Protein AF-A0A3S8SAE7-F1 (afdb_monomer_lite)

pLDDT: mean 83.0, std 12.28, range [45.12, 95.44]

Radius of gyration: 13.62 Å; chains: 1; bounding box: 29×27×25 Å

Sequence (53 aa):
MEFHNSKYKRLGTDARYLYMIFTLKITKSPNNGWVDSDGNMYIIYPDKDLMDV

Secondary structure (DSSP, 8-state):
-----GGGTT--HHHHHHHHHHHHHHTTTGGGT-B-TTS-B-----THHHH--

Structure (mmCIF, N/CA/C/O backbone):
data_AF-A0A3S8SAE7-F1
#
_entry.id   AF-A0A3S8SAE7-F1
#
loop_
_atom_site.group_PDB
_atom_site.id
_atom_site.type_symbol
_atom_site.label_atom_id
_atom_site.label_alt_id
_atom_site.label_comp_id
_atom_site.label_asym_id
_atom_site.label_entity_id
_atom_site.label_seq_id
_atom_site.pdbx_PDB_ins_code
_atom_site.Cartn_x
_atom_site.Cartn_y
_atom_site.Cartn_z
_atom_site.occupancy
_atom_site.B_iso_or_equiv
_atom_site.auth_seq_id
_atom_site.auth_comp_id
_atom_site.auth_asym_id
_atom_site.auth_atom_id
_atom_site.pdbx_PDB_model_num
ATOM 1 N N . MET A 1 1 ? 18.953 3.649 -0.715 1.00 51.06 1 MET A N 1
ATOM 2 C CA . MET A 1 1 ? 18.314 2.379 -0.312 1.00 51.06 1 MET A CA 1
ATOM 3 C C . MET A 1 1 ? 18.333 1.477 -1.535 1.00 51.06 1 MET A C 1
ATOM 5 O O . MET A 1 1 ? 17.565 1.697 -2.463 1.00 51.06 1 MET A O 1
ATOM 9 N N . GLU A 1 2 ? 19.302 0.573 -1.624 1.00 54.12 2 GLU A N 1
ATOM 10 C CA . GLU A 1 2 ? 19.441 -0.301 -2.791 1.00 54.12 2 GLU A CA 1
ATOM 11 C C 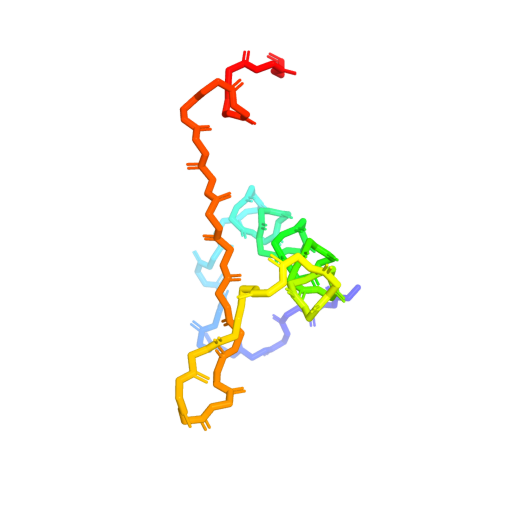. GLU A 1 2 ? 18.601 -1.568 -2.588 1.00 54.12 2 GLU A C 1
ATOM 13 O O . GLU A 1 2 ? 18.728 -2.273 -1.586 1.00 54.12 2 GLU A O 1
ATOM 18 N N . PHE A 1 3 ? 17.696 -1.855 -3.528 1.00 63.06 3 PHE A N 1
ATOM 19 C CA . PHE A 1 3 ? 16.922 -3.097 -3.512 1.00 63.06 3 PHE A CA 1
ATOM 20 C C . PHE A 1 3 ? 17.815 -4.233 -4.021 1.00 63.06 3 PHE A C 1
ATOM 22 O O . PHE A 1 3 ? 17.807 -4.560 -5.207 1.00 63.06 3 PHE A O 1
ATOM 29 N N . HIS A 1 4 ? 18.603 -4.815 -3.120 1.00 72.31 4 HIS A N 1
ATOM 30 C CA . HIS A 1 4 ? 19.520 -5.917 -3.430 1.00 72.31 4 HIS A CA 1
ATOM 31 C C . HIS A 1 4 ? 18.829 -7.281 -3.550 1.00 72.31 4 HIS A C 1
ATOM 33 O O . HIS A 1 4 ? 19.428 -8.244 -4.025 1.00 72.31 4 HIS A O 1
ATOM 39 N N . ASN A 1 5 ? 17.568 -7.389 -3.126 1.00 83.25 5 ASN A N 1
ATOM 40 C CA . ASN A 1 5 ? 16.830 -8.642 -3.213 1.00 83.25 5 ASN A CA 1
ATOM 41 C C . ASN A 1 5 ? 16.476 -8.948 -4.679 1.00 83.25 5 ASN A C 1
ATOM 43 O O . ASN A 1 5 ? 15.791 -8.166 -5.347 1.00 83.25 5 ASN A O 1
ATOM 47 N N . SER A 1 6 ? 16.913 -10.114 -5.162 1.00 84.00 6 SER A N 1
ATOM 48 C CA . SER A 1 6 ? 16.705 -10.579 -6.538 1.00 84.00 6 SER A CA 1
ATOM 49 C C . SER A 1 6 ? 15.230 -10.605 -6.949 1.00 84.00 6 SER A C 1
ATOM 51 O O . SER A 1 6 ? 14.924 -10.341 -8.113 1.00 84.00 6 SER A O 1
ATOM 53 N N . LYS A 1 7 ? 14.313 -10.809 -5.992 1.00 85.81 7 LYS A N 1
ATOM 54 C CA . LYS A 1 7 ? 12.857 -10.756 -6.193 1.00 85.81 7 LYS A CA 1
ATOM 55 C C . LYS A 1 7 ? 12.381 -9.423 -6.780 1.00 85.81 7 LYS A C 1
ATOM 57 O O . LYS A 1 7 ? 11.442 -9.406 -7.567 1.00 85.81 7 LYS A O 1
ATOM 62 N N . TYR A 1 8 ? 13.037 -8.313 -6.436 1.00 84.94 8 TYR A N 1
ATOM 63 C CA . TYR A 1 8 ? 12.634 -6.960 -6.841 1.00 84.94 8 TYR A CA 1
ATOM 64 C C . TYR A 1 8 ? 13.538 -6.361 -7.926 1.00 84.94 8 TYR A C 1
ATOM 66 O O . TYR A 1 8 ? 13.399 -5.191 -8.277 1.00 84.94 8 TYR A O 1
ATOM 74 N N . LYS A 1 9 ? 14.446 -7.156 -8.511 1.00 82.38 9 LYS A N 1
ATOM 75 C CA . LYS A 1 9 ? 15.398 -6.685 -9.533 1.00 82.38 9 LYS A CA 1
ATOM 76 C C . LYS A 1 9 ? 14.701 -6.091 -10.762 1.00 82.38 9 LYS A C 1
ATOM 78 O O . LYS A 1 9 ? 15.210 -5.142 -11.346 1.00 82.38 9 LYS A O 1
ATOM 83 N N . ARG A 1 10 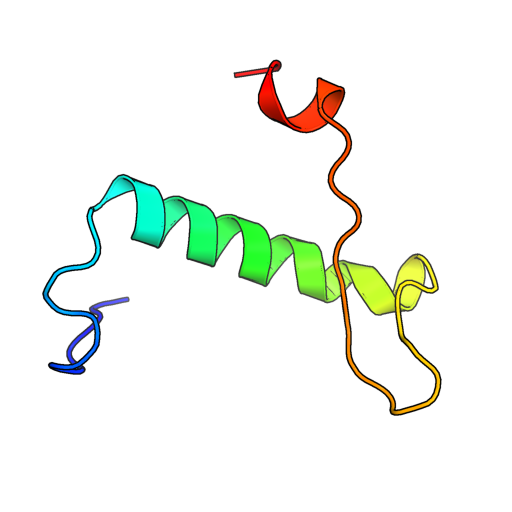? 13.529 -6.625 -11.120 1.00 86.38 10 ARG A N 1
ATOM 84 C CA . ARG A 1 10 ? 12.702 -6.174 -12.253 1.00 86.38 10 ARG A CA 1
ATOM 85 C C . ARG A 1 10 ? 11.766 -5.005 -11.929 1.00 86.38 10 ARG A C 1
ATOM 87 O O . ARG A 1 10 ? 11.048 -4.562 -12.817 1.00 86.38 10 ARG A O 1
ATOM 94 N N . LEU A 1 11 ? 11.750 -4.510 -10.689 1.00 87.50 11 LEU A N 1
ATOM 95 C CA . LEU A 1 11 ? 10.923 -3.361 -10.338 1.00 87.50 11 LEU A CA 1
ATOM 96 C C . LEU A 1 11 ? 11.496 -2.109 -11.013 1.00 87.50 11 LEU A C 1
ATOM 98 O O . LEU A 1 11 ? 12.652 -1.754 -10.753 1.00 87.50 11 LEU A O 1
ATOM 102 N N . GLY A 1 12 ? 10.693 -1.474 -11.869 1.00 88.88 12 GLY A N 1
ATOM 103 C CA . GLY A 1 12 ? 11.043 -0.213 -12.518 1.00 88.88 12 GLY A CA 1
ATOM 104 C C . GLY A 1 12 ? 11.299 0.894 -11.497 1.00 88.88 12 GLY A C 1
ATOM 105 O O . GLY A 1 12 ? 10.812 0.838 -10.367 1.00 88.88 12 GLY A O 1
ATOM 106 N N . THR A 1 13 ? 12.083 1.892 -11.890 1.00 87.94 13 THR A N 1
ATOM 107 C CA . THR A 1 13 ? 12.479 3.000 -11.013 1.00 87.94 13 THR A CA 1
ATOM 108 C C . THR A 1 13 ? 11.267 3.729 -10.423 1.00 87.94 13 THR A C 1
ATOM 110 O O . THR A 1 13 ? 11.207 3.911 -9.209 1.00 87.94 13 THR A O 1
ATOM 113 N N . ASP A 1 14 ? 10.248 4.019 -11.231 1.00 88.75 14 ASP A N 1
ATOM 114 C CA . ASP A 1 14 ? 9.029 4.701 -10.773 1.00 88.75 14 ASP A CA 1
ATOM 115 C C . ASP A 1 14 ? 8.247 3.871 -9.754 1.00 88.75 14 ASP A C 1
ATOM 117 O O . ASP A 1 14 ? 7.796 4.386 -8.736 1.00 88.75 14 ASP A O 1
ATOM 121 N N . ALA A 1 15 ? 8.165 2.555 -9.957 1.00 89.69 15 ALA A N 1
ATOM 122 C CA . ALA A 1 15 ? 7.527 1.651 -9.005 1.00 89.69 15 ALA A CA 1
ATOM 123 C C . ALA A 1 15 ? 8.288 1.584 -7.666 1.00 89.69 15 ALA A C 1
ATOM 125 O O . ALA A 1 15 ? 7.668 1.434 -6.613 1.00 89.69 15 ALA A O 1
ATOM 126 N N . ARG A 1 16 ? 9.622 1.747 -7.672 1.00 88.50 16 ARG A N 1
ATOM 127 C CA . ARG A 1 16 ? 10.422 1.863 -6.436 1.00 88.50 16 ARG A CA 1
ATOM 128 C C . ARG A 1 16 ? 10.121 3.167 -5.704 1.00 88.50 16 ARG A C 1
ATOM 130 O O . ARG A 1 16 ? 9.952 3.146 -4.485 1.00 88.50 16 ARG A O 1
ATOM 137 N N . TYR A 1 17 ? 10.035 4.279 -6.432 1.00 89.25 17 TYR A N 1
ATOM 138 C CA . TYR A 1 17 ? 9.658 5.569 -5.854 1.00 89.25 17 TYR A CA 1
ATOM 139 C C . TYR A 1 17 ? 8.232 5.545 -5.304 1.00 89.25 17 TYR A C 1
ATOM 141 O O . TYR A 1 17 ? 8.016 5.960 -4.168 1.00 89.25 17 TYR A O 1
ATOM 149 N N . LEU A 1 18 ? 7.282 4.972 -6.043 1.00 88.19 18 LEU A N 1
ATOM 150 C CA . LEU A 1 18 ? 5.899 4.823 -5.602 1.00 88.19 18 LEU A CA 1
ATOM 151 C C . LEU A 1 18 ? 5.800 3.977 -4.327 1.00 88.19 18 LEU A C 1
ATOM 153 O O . LEU A 1 18 ? 5.132 4.376 -3.376 1.00 88.19 18 LEU A O 1
ATOM 157 N N . TYR A 1 19 ? 6.529 2.858 -4.258 1.00 89.44 19 TYR A N 1
ATOM 158 C CA . TYR A 1 19 ? 6.612 2.048 -3.041 1.00 89.44 19 TYR A CA 1
ATOM 159 C C . TYR A 1 19 ? 7.149 2.852 -1.849 1.00 89.44 19 TYR A C 1
ATOM 161 O O . TYR A 1 19 ? 6.618 2.754 -0.741 1.00 89.44 19 TYR A O 1
ATOM 169 N N . MET A 1 20 ? 8.174 3.681 -2.062 1.00 88.38 20 MET A N 1
ATOM 170 C CA . MET A 1 20 ? 8.728 4.540 -1.013 1.00 88.38 20 MET A CA 1
ATOM 171 C C . MET A 1 20 ? 7.713 5.594 -0.543 1.00 88.38 20 MET A C 1
ATOM 173 O O . MET A 1 20 ? 7.549 5.789 0.661 1.00 88.38 20 MET A O 1
ATOM 177 N N . ILE A 1 21 ?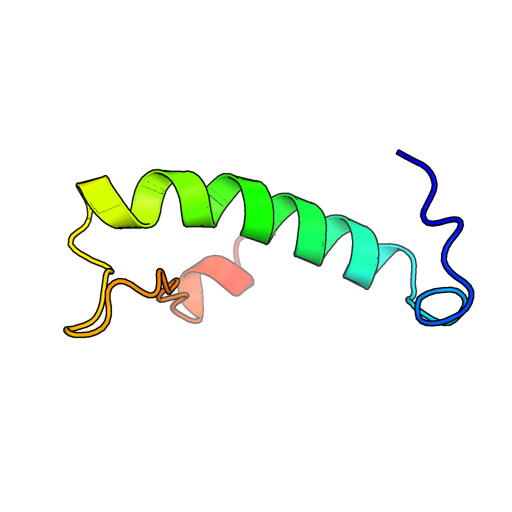 6.978 6.216 -1.468 1.00 88.62 21 ILE A N 1
ATOM 178 C CA . ILE A 1 21 ? 5.909 7.177 -1.157 1.00 88.62 21 ILE A CA 1
ATOM 179 C C . ILE A 1 21 ? 4.794 6.501 -0.350 1.00 88.62 21 ILE A C 1
ATOM 181 O O . ILE A 1 21 ? 4.366 7.030 0.677 1.00 88.62 21 ILE A O 1
ATOM 185 N N . PHE A 1 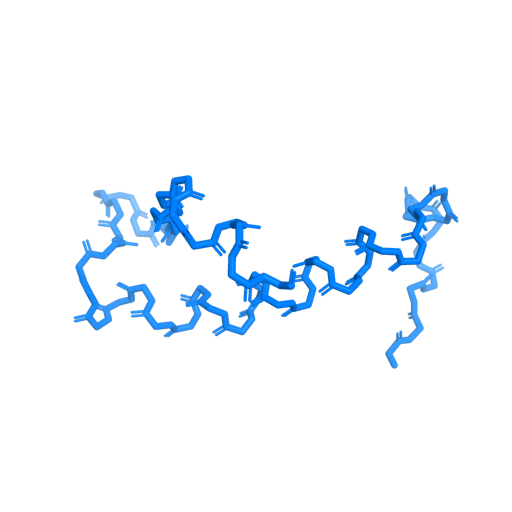22 ? 4.349 5.313 -0.765 1.00 89.81 22 PHE A N 1
ATOM 186 C CA . PHE A 1 22 ? 3.333 4.551 -0.037 1.00 89.81 22 PHE A CA 1
ATOM 187 C C . PHE A 1 22 ? 3.818 4.114 1.344 1.00 89.81 22 PHE A C 1
ATOM 189 O O . PHE A 1 22 ? 3.066 4.231 2.307 1.00 89.81 22 PHE A O 1
ATOM 196 N N . THR A 1 23 ? 5.084 3.716 1.476 1.00 90.44 23 THR A N 1
ATOM 197 C CA . THR A 1 23 ? 5.685 3.386 2.777 1.00 90.44 23 THR A CA 1
ATOM 198 C C . THR A 1 23 ? 5.673 4.588 3.721 1.00 90.44 23 THR A C 1
ATOM 200 O O . THR A 1 23 ? 5.411 4.434 4.905 1.00 90.44 23 THR A O 1
ATOM 203 N N . LEU A 1 24 ? 5.902 5.805 3.224 1.00 89.38 24 LEU A N 1
ATOM 204 C CA . LEU A 1 24 ? 5.788 7.009 4.051 1.00 89.38 24 LEU A CA 1
ATOM 205 C C . LEU A 1 24 ? 4.333 7.304 4.420 1.00 89.38 24 LEU A C 1
ATOM 207 O O . LEU A 1 24 ? 4.042 7.655 5.563 1.00 89.38 24 LEU A O 1
ATOM 211 N N . LYS A 1 25 ? 3.404 7.148 3.476 1.00 87.69 25 LYS A N 1
ATOM 212 C CA . LYS A 1 25 ? 1.984 7.432 3.712 1.00 87.69 25 LYS A CA 1
ATOM 213 C C . LYS A 1 25 ? 1.326 6.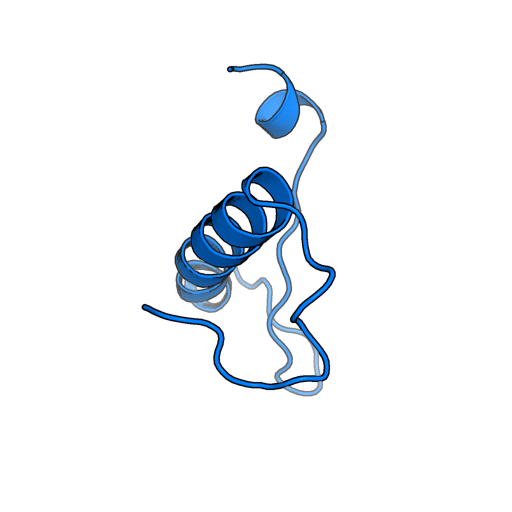440 4.671 1.00 87.69 25 LYS A C 1
ATOM 215 O O . LYS A 1 25 ? 0.540 6.881 5.505 1.00 87.69 25 LYS A O 1
ATOM 220 N N . ILE A 1 26 ? 1.689 5.156 4.628 1.00 90.94 26 ILE A N 1
ATOM 221 C CA . ILE A 1 26 ? 1.107 4.132 5.512 1.00 90.94 26 ILE A CA 1
ATOM 222 C C . ILE A 1 26 ? 1.407 4.394 6.991 1.00 90.94 26 ILE A C 1
ATOM 224 O O . ILE A 1 26 ? 0.619 4.032 7.855 1.00 90.94 26 ILE A O 1
ATOM 228 N N . THR A 1 27 ? 2.495 5.108 7.304 1.00 89.81 27 THR A N 1
ATOM 229 C CA . THR A 1 27 ? 2.810 5.495 8.691 1.00 89.81 27 THR A CA 1
ATOM 230 C C . THR A 1 27 ? 1.749 6.407 9.316 1.00 89.81 27 THR A C 1
ATOM 232 O O . THR A 1 27 ? 1.655 6.495 10.537 1.00 89.81 27 THR A O 1
ATOM 235 N N . LYS A 1 28 ? 0.930 7.073 8.491 1.00 87.25 28 LYS A N 1
ATOM 236 C CA . LYS A 1 28 ? -0.174 7.935 8.933 1.00 87.25 28 LYS A 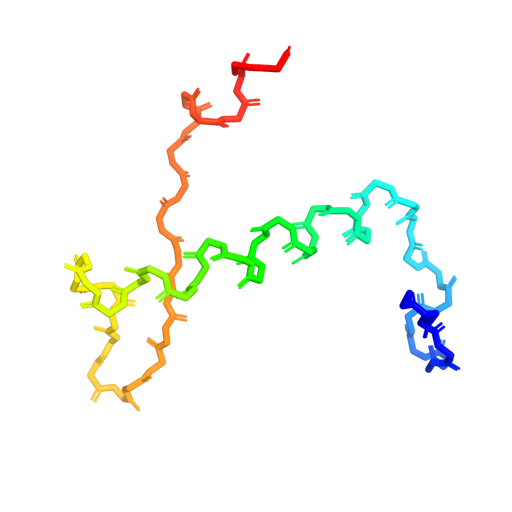CA 1
ATOM 237 C C . LYS A 1 28 ? -1.503 7.188 9.060 1.00 87.25 28 LYS A C 1
ATOM 239 O O . LYS A 1 28 ? -2.440 7.743 9.627 1.00 87.25 28 LYS A O 1
ATOM 244 N N . SER A 1 29 ? -1.593 5.950 8.570 1.00 87.00 29 SER A N 1
ATOM 245 C CA . SER A 1 29 ? -2.815 5.141 8.600 1.00 87.00 29 SER A CA 1
ATOM 246 C C . SER A 1 29 ? -3.418 4.974 10.004 1.00 87.00 29 SER A C 1
ATOM 248 O O . SER A 1 29 ? -4.631 5.152 10.123 1.00 87.00 29 SER A O 1
ATOM 250 N N . PRO A 1 30 ? -2.637 4.756 11.085 1.00 87.94 30 PRO A N 1
ATOM 251 C CA . PRO A 1 30 ? -3.194 4.672 12.439 1.00 87.94 30 PRO A CA 1
ATOM 252 C C . PRO A 1 30 ? -3.921 5.947 12.879 1.00 87.94 30 PRO A C 1
ATOM 254 O O . PRO A 1 30 ? -4.994 5.874 13.470 1.00 87.94 30 PRO A O 1
ATOM 257 N N . ASN A 1 31 ? -3.384 7.120 12.528 1.00 90.38 31 ASN A N 1
ATOM 258 C CA . ASN A 1 31 ? -3.973 8.412 12.895 1.00 90.38 31 ASN A CA 1
ATOM 259 C C . ASN A 1 31 ? -5.296 8.682 12.163 1.00 90.38 31 ASN A C 1
ATOM 261 O O . ASN A 1 31 ? -6.124 9.445 12.650 1.00 90.38 31 ASN A O 1
ATOM 265 N N . ASN A 1 32 ? -5.490 8.050 11.003 1.00 86.56 32 ASN A N 1
ATOM 266 C CA . ASN A 1 32 ? -6.685 8.194 10.175 1.00 86.56 32 ASN A CA 1
ATOM 267 C C . ASN A 1 32 ? -7.721 7.081 10.416 1.00 86.56 32 ASN A C 1
ATOM 269 O O . ASN A 1 32 ? -8.747 7.050 9.739 1.00 86.56 32 ASN A O 1
ATOM 273 N N . GLY A 1 33 ? -7.450 6.141 11.330 1.00 90.12 33 GLY A N 1
ATOM 274 C CA . GLY A 1 33 ? -8.292 4.960 11.536 1.00 90.12 33 GLY A CA 1
ATOM 275 C C . GLY A 1 33 ? -8.233 3.948 10.385 1.00 90.12 33 GLY A C 1
ATOM 276 O O . GLY A 1 33 ? -9.131 3.126 10.244 1.00 90.12 33 GLY A O 1
ATOM 277 N N . TRP A 1 34 ? -7.193 3.993 9.548 1.00 93.44 34 TRP A N 1
ATOM 278 C CA . TRP A 1 34 ? -7.007 3.083 8.410 1.00 93.44 34 TRP A CA 1
ATOM 279 C C . TRP A 1 34 ? -6.255 1.817 8.823 1.00 93.44 34 TRP A C 1
ATOM 281 O O . TRP A 1 34 ? -5.192 1.479 8.293 1.00 93.44 34 TRP A O 1
ATOM 291 N N . VAL A 1 35 ? -6.809 1.150 9.827 1.00 93.56 35 VAL A N 1
ATOM 292 C CA . VAL A 1 35 ? -6.338 -0.126 10.357 1.00 93.56 35 VAL A CA 1
ATOM 293 C C . VAL A 1 35 ? -7.548 -1.046 10.422 1.00 93.56 35 VAL A C 1
ATOM 295 O O . VAL A 1 35 ? -8.615 -0.623 10.865 1.00 93.56 35 VAL A O 1
ATOM 298 N N . ASP A 1 36 ? -7.420 -2.261 9.899 1.00 93.50 36 ASP A N 1
ATOM 299 C CA . ASP A 1 36 ? -8.506 -3.241 9.929 1.00 93.50 36 ASP A CA 1
ATOM 300 C C . ASP A 1 36 ? -8.620 -3.935 11.302 1.00 93.50 36 ASP A C 1
ATOM 302 O O . ASP A 1 36 ? -7.887 -3.629 12.246 1.00 93.50 36 ASP A O 1
ATOM 306 N N . SER A 1 37 ? -9.567 -4.867 11.427 1.00 94.50 37 SER A N 1
ATOM 307 C CA . SER A 1 37 ? -9.788 -5.633 12.662 1.00 94.50 37 SER A CA 1
ATOM 308 C C . SER A 1 37 ? -8.608 -6.517 13.059 1.00 94.50 37 SER A C 1
ATOM 310 O O . SER A 1 37 ? -8.461 -6.835 14.238 1.00 94.50 37 SER A O 1
ATOM 312 N N . ASP A 1 38 ? -7.780 -6.903 12.090 1.00 95.44 38 ASP A N 1
ATOM 313 C CA . ASP A 1 38 ? -6.642 -7.800 12.275 1.00 95.44 38 ASP A CA 1
ATOM 314 C C . ASP A 1 38 ? -5.348 -7.014 12.558 1.00 95.44 38 ASP A C 1
ATOM 316 O O . ASP A 1 38 ? -4.292 -7.599 12.803 1.00 95.44 38 ASP A O 1
ATOM 320 N N . GLY A 1 39 ? -5.423 -5.678 12.557 1.00 91.50 39 GLY A N 1
ATOM 321 C CA . GLY A 1 39 ? -4.299 -4.783 12.804 1.00 91.50 39 GLY A CA 1
ATOM 322 C C . GLY A 1 39 ? -3.478 -4.449 11.557 1.00 91.50 39 GLY A C 1
ATOM 323 O O . GLY A 1 39 ? -2.422 -3.822 11.680 1.00 91.50 39 GLY A O 1
ATOM 324 N N . ASN A 1 40 ? -3.929 -4.826 10.357 1.00 92.88 40 ASN A N 1
ATOM 325 C CA . ASN A 1 40 ? -3.231 -4.476 9.127 1.00 92.88 40 ASN A CA 1
ATOM 326 C C . ASN A 1 40 ? -3.538 -3.032 8.735 1.00 92.88 40 ASN A C 1
ATOM 328 O O . ASN A 1 40 ? -4.688 -2.591 8.683 1.00 92.88 40 ASN A O 1
ATOM 332 N N . MET A 1 41 ? -2.481 -2.291 8.413 1.00 92.88 41 MET A N 1
ATOM 333 C CA . MET A 1 41 ? -2.605 -0.934 7.899 1.00 92.88 41 MET A CA 1
ATOM 334 C C . MET A 1 41 ? -2.911 -0.958 6.405 1.00 92.88 41 MET A C 1
ATOM 336 O O . MET A 1 41 ? -2.298 -1.707 5.643 1.00 92.88 41 MET A O 1
ATOM 340 N N . TYR A 1 42 ? -3.793 -0.065 5.977 1.00 92.06 42 TYR A N 1
ATOM 341 C CA . TYR A 1 42 ? -4.080 0.168 4.567 1.00 92.06 42 TYR A CA 1
ATOM 342 C C . TYR A 1 42 ? -4.068 1.666 4.257 1.00 92.06 42 TYR A C 1
ATOM 344 O O . TYR A 1 42 ? -4.060 2.512 5.153 1.00 92.06 42 TYR A O 1
ATOM 352 N N . ILE A 1 43 ? -4.017 2.007 2.972 1.00 89.69 43 ILE A N 1
ATOM 353 C CA . ILE A 1 43 ? -4.080 3.392 2.502 1.00 89.69 43 ILE A CA 1
ATOM 354 C C . ILE A 1 43 ? -5.276 3.502 1.566 1.00 89.69 43 ILE A C 1
ATOM 356 O O . ILE A 1 43 ? -5.384 2.730 0.616 1.00 89.69 43 ILE A O 1
ATOM 360 N N . ILE A 1 44 ? -6.152 4.473 1.813 1.00 87.44 44 ILE A N 1
ATOM 361 C CA . ILE A 1 44 ? -7.192 4.857 0.858 1.00 87.44 44 ILE A CA 1
ATOM 362 C C . ILE A 1 44 ? -6.608 5.969 -0.011 1.00 87.44 44 ILE A C 1
ATOM 364 O O . ILE A 1 44 ? -6.286 7.044 0.492 1.00 87.44 44 ILE A O 1
ATOM 368 N N . TYR A 1 45 ? -6.451 5.692 -1.302 1.00 80.88 45 TYR A N 1
ATOM 369 C CA . TYR A 1 45 ? -5.932 6.637 -2.288 1.00 80.88 45 TYR A CA 1
ATOM 370 C C . TYR A 1 45 ? -7.038 6.969 -3.295 1.00 80.88 45 TYR A C 1
ATOM 372 O O . TYR A 1 45 ? -7.333 6.140 -4.154 1.00 80.88 45 TYR A O 1
ATOM 380 N N . PRO A 1 46 ? -7.707 8.125 -3.174 1.00 78.12 46 PRO A N 1
ATOM 381 C CA . PRO A 1 46 ? -8.706 8.545 -4.148 1.00 78.12 46 PRO A CA 1
ATOM 382 C C . PRO A 1 46 ? -8.035 9.050 -5.437 1.00 78.12 46 PRO A C 1
ATOM 384 O O . PRO A 1 46 ? -6.953 9.626 -5.378 1.00 78.12 46 PRO A O 1
ATOM 387 N N . ASP A 1 47 ? -8.693 8.901 -6.591 1.00 73.31 47 ASP A N 1
ATOM 388 C CA . ASP A 1 47 ? -8.132 9.253 -7.915 1.00 73.31 47 ASP A CA 1
ATOM 389 C C . ASP A 1 47 ? -7.661 10.711 -8.034 1.00 73.31 47 ASP A C 1
ATOM 391 O O . ASP A 1 47 ? -6.713 11.014 -8.756 1.00 73.31 47 ASP A O 1
ATOM 395 N N . LYS A 1 48 ? -8.269 11.620 -7.268 1.00 71.31 48 LYS A N 1
ATOM 396 C CA . LYS A 1 48 ? -7.817 13.015 -7.160 1.00 71.31 48 LYS A CA 1
ATOM 397 C C . LYS A 1 48 ? -6.373 13.144 -6.646 1.00 71.31 48 LYS A C 1
ATOM 399 O O . LYS A 1 48 ? -5.656 14.030 -7.082 1.00 71.31 48 LYS A O 1
ATOM 404 N N . ASP A 1 49 ? -5.918 12.226 -5.793 1.00 67.00 49 ASP A N 1
ATOM 405 C CA . ASP A 1 49 ? -4.562 12.227 -5.233 1.00 67.00 49 ASP A CA 1
ATOM 406 C C . ASP A 1 49 ? -3.528 11.623 -6.212 1.00 67.00 49 ASP A C 1
ATOM 408 O O . ASP A 1 49 ? -2.328 11.660 -5.933 1.00 67.00 49 ASP A O 1
ATOM 412 N N . LEU A 1 50 ? -3.981 11.029 -7.329 1.00 64.88 50 LEU A N 1
ATOM 413 C CA . LEU A 1 50 ? -3.144 10.508 -8.419 1.00 64.88 50 LEU A CA 1
ATOM 414 C C . LEU A 1 50 ? -2.876 11.554 -9.515 1.00 64.88 50 LEU A C 1
ATOM 416 O O . LEU A 1 50 ? -1.863 11.437 -10.199 1.00 64.88 50 LEU A O 1
ATOM 420 N N . MET A 1 51 ? -3.766 12.538 -9.698 1.00 58.53 51 MET A N 1
ATOM 421 C CA . MET A 1 51 ? -3.720 13.490 -10.822 1.00 58.53 51 MET A CA 1
ATOM 422 C C . MET A 1 51 ? -3.050 14.838 -10.508 1.00 58.53 51 MET A C 1
ATOM 424 O O . MET A 1 51 ? -2.787 15.591 -11.438 1.00 58.53 51 MET A O 1
ATOM 428 N N . ASP A 1 52 ? -2.729 15.133 -9.246 1.00 53.31 52 ASP A N 1
ATOM 429 C CA . ASP A 1 52 ? -2.063 16.386 -8.838 1.00 53.31 52 ASP A CA 1
ATOM 430 C C . ASP A 1 52 ? -0.518 16.334 -8.970 1.00 53.31 52 ASP A C 1
ATOM 432 O O . ASP A 1 52 ? 0.205 16.868 -8.123 1.00 53.31 52 ASP A O 1
ATOM 436 N N . VAL A 1 53 ? 0.007 15.677 -10.015 1.00 45.12 53 VAL A N 1
ATOM 437 C CA . VAL A 1 53 ? 1.450 15.658 -10.352 1.00 45.12 53 VAL A CA 1
ATOM 438 C C . VAL A 1 53 ? 1.720 16.447 -11.623 1.00 45.12 53 VAL A C 1
ATOM 440 O O . VAL A 1 53 ? 1.054 16.161 -12.642 1.00 45.12 53 VAL A O 1
#

Organism: Lactobacillus helveticus (NCBI:txid1587)

Foldseek 3Di:
DDPPDPVCPPPDPVNVVVVVVVVVVQVCQVVVVQADPVRDHDDDDDVVNVPPD

InterPro domains:
  IPR010724 Replication initiator A, N-terminal [PF06970] (3-52)